Protein 3RD2 (pdb70)

Structure (mmCIF, N/CA/C/O backbone):
data_3RD2
#
_entry.id   3RD2
#
_cell.length_a   32.521
_cell.length_b   32.446
_cell.length_c   32.925
_cell.angle_alpha   90.000
_cell.angle_beta   96.650
_cell.angle_gamma   90.000
#
_symmetry.space_group_name_H-M   'P 1 21 1'
#
loop_
_entity.id
_entity.type
_entity.pdbx_description
1 polymer 'NFATC2-interacting protein'
2 water water
#
loop_
_atom_site.group_PDB
_atom_site.id
_atom_site.type_symbol
_atom_site.label_atom_id
_atom_site.label_alt_id
_atom_site.label_comp_id
_atom_site.label_asym_id
_atom_site.label_entity_id
_atom_site.label_seq_id
_atom_site.pdbx_PDB_ins_code
_atom_site.Cartn_x
_atom_site.Cartn_y
_atom_site.Cartn_z
_atom_site.occupancy
_atom_site.B_iso_or_equiv
_atom_site.auth_seq_id
_atom_site.auth_comp_id
_atom_site.auth_asym_id
_atom_site.auth_atom_id
_atom_site.pdbx_PDB_model_num
ATOM 1 N N . MET A 1 1 ? 0.775 27.996 6.127 1.00 35.36 338 MET A N 1
ATOM 2 C CA . MET A 1 1 ? 2.078 27.361 5.957 1.00 33.97 338 MET A CA 1
ATOM 3 C C . MET A 1 1 ? 3.202 28.142 6.634 1.00 37.48 338 MET A C 1
ATOM 4 O O . MET A 1 1 ? 4.114 27.555 7.222 1.00 34.43 338 MET A O 1
ATOM 9 N N . HIS A 1 2 ? 3.151 29.466 6.536 1.00 29.17 339 HIS A N 1
ATOM 10 C CA . HIS A 1 2 ? 4.242 30.283 7.061 1.00 31.11 339 HIS A CA 1
ATOM 11 C C . HIS A 1 2 ? 3.763 31.529 7.804 1.00 18.59 339 HIS A C 1
ATOM 12 O O . HIS A 1 2 ? 4.448 32.546 7.810 1.00 31.04 339 HIS A O 1
ATOM 14 N N . HIS A 1 3 ? 2.596 31.447 8.436 1.00 24.16 340 HIS A N 1
ATOM 15 C CA . HIS A 1 3 ? 2.084 32.580 9.203 1.00 23.77 340 HIS A CA 1
ATOM 16 C C . HIS A 1 3 ? 3.098 32.976 10.274 1.00 24.62 340 HIS A C 1
ATOM 17 O O . HIS A 1 3 ? 3.807 32.124 10.811 1.00 22.02 340 HIS A O 1
ATOM 24 N N . HIS A 1 4 ? 3.154 34.269 10.585 1.00 19.65 341 HIS A N 1
ATOM 25 C CA . HIS A 1 4 ? 4.206 34.819 11.432 1.00 17.66 341 HIS A CA 1
ATOM 26 C C . HIS A 1 4 ? 4.227 34.327 12.881 1.00 20.08 341 HIS A C 1
ATOM 27 O O . HIS A 1 4 ? 5.202 34.547 13.587 1.00 22.33 341 HIS A O 1
ATOM 34 N N . HIS A 1 5 ? 3.166 33.665 13.328 1.00 18.07 342 HIS A N 1
ATOM 35 C CA . HIS A 1 5 ? 3.116 33.238 14.722 1.00 19.03 342 HIS A CA 1
ATOM 36 C C . HIS A 1 5 ? 3.931 31.973 14.975 1.00 20.33 342 HIS A C 1
ATOM 37 O O . HIS A 1 5 ? 4.324 31.712 16.111 1.00 18.66 342 HIS A O 1
ATOM 44 N N . HIS A 1 6 ? 4.193 31.200 13.922 1.00 15.83 343 HIS A N 1
ATOM 45 C CA . HIS A 1 6 ? 4.850 29.901 14.080 1.00 15.24 343 HIS A CA 1
ATOM 46 C C . HIS A 1 6 ? 6.258 29.982 14.656 1.00 17.90 343 HIS A C 1
ATOM 47 O O . HIS A 1 6 ? 7.088 30.776 14.205 1.00 21.08 343 HIS A O 1
ATOM 54 N N . HIS A 1 7 ? 6.517 29.116 15.630 1.00 15.29 344 HIS A N 1
ATOM 55 C CA . HIS A 1 7 ? 7.838 28.906 16.206 1.00 16.14 344 HIS A CA 1
ATOM 56 C C . HIS A 1 7 ? 8.796 28.463 15.104 1.00 19.00 344 HIS A C 1
ATOM 57 O O . HIS A 1 7 ? 8.497 27.534 14.354 1.00 17.27 344 HIS A O 1
ATOM 64 N N . SER A 1 8 ? 9.956 29.103 15.014 1.00 19.64 345 SER A N 1
ATOM 65 C CA . SER A 1 8 ? 10.850 28.851 13.882 1.00 21.18 345 SER A CA 1
ATOM 66 C C . SER A 1 8 ? 11.492 27.452 13.834 1.00 22.81 345 SER A C 1
ATOM 67 O O . SER A 1 8 ? 12.099 27.086 12.821 1.00 37.48 345 SER A O 1
ATOM 70 N N . GLN A 1 9 ? 11.349 26.668 14.899 1.00 24.81 346 GLN A N 1
ATOM 71 C CA . GLN A 1 9 ? 11.946 25.330 14.959 1.00 22.69 346 GLN A CA 1
ATOM 72 C C . GLN A 1 9 ? 10.934 24.188 14.804 1.00 30.21 346 GLN A C 1
ATOM 73 O O . GLN A 1 9 ? 11.238 23.023 15.093 1.00 27.58 346 GLN A O 1
ATOM 79 N N . GLN A 1 10 ? 9.725 24.514 14.367 1.00 16.60 347 GLN A N 1
ATOM 80 C CA . GLN A 1 10 ? 8.773 23.475 14.023 1.00 15.99 347 GLN A CA 1
ATOM 81 C C . GLN A 1 10 ? 8.558 23.497 12.521 1.00 14.26 347 GLN A C 1
ATOM 82 O O . GLN A 1 10 ? 8.777 24.523 11.869 1.00 17.54 347 GLN A O 1
ATOM 88 N N . LEU A 1 11 ? 8.165 22.353 11.969 1.00 12.08 348 LEU A N 1
ATOM 89 C CA . LEU A 1 11 ? 7.893 22.257 10.539 1.00 12.01 348 LEU A CA 1
ATOM 90 C C . LEU A 1 11 ? 6.383 22.179 10.341 1.00 14.90 348 LEU A C 1
ATOM 91 O O . LEU A 1 11 ? 5.707 21.457 11.065 1.00 15.40 348 LEU A O 1
ATOM 96 N N . GLN A 1 12 ? 5.851 22.956 9.40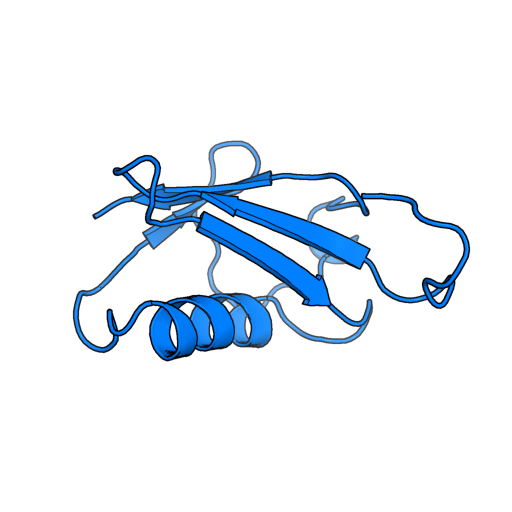0 1.00 10.92 349 GLN A N 1
ATOM 97 C CA . GLN A 1 12 ? 4.447 22.847 9.027 1.00 13.79 349 GLN A CA 1
ATOM 98 C C . GLN A 1 12 ? 4.379 21.879 7.879 1.00 11.85 349 GLN A C 1
ATOM 99 O O . GLN A 1 12 ? 5.062 22.068 6.884 1.00 11.32 349 GLN A O 1
ATOM 105 N N . LEU A 1 13 ? 3.579 20.832 8.023 1.00 12.44 350 LEU A N 1
ATOM 106 C CA . LEU A 1 13 ? 3.457 19.841 6.967 1.00 9.42 350 LEU A CA 1
ATOM 107 C C . LEU A 1 13 ? 1.999 19.585 6.628 1.00 13.41 350 LEU A C 1
ATOM 108 O O . LEU A 1 13 ? 1.136 19.535 7.512 1.00 15.00 350 LEU A O 1
ATOM 113 N N . ARG A 1 14 ? 1.715 19.432 5.341 1.00 10.12 351 ARG A N 1
ATOM 114 C CA . ARG A 1 14 ? 0.377 19.076 4.925 1.00 12.12 351 ARG A CA 1
ATOM 115 C C . ARG A 1 14 ? 0.319 17.574 4.742 1.00 10.06 351 ARG A C 1
ATOM 116 O O . ARG A 1 14 ? 1.176 16.992 4.092 1.00 11.47 351 ARG A O 1
ATOM 124 N N . VAL A 1 15 ? -0.695 16.958 5.334 1.00 7.44 352 VAL A N 1
ATOM 125 C CA . VAL A 1 15 ? -0.896 15.525 5.212 1.00 9.44 352 VAL A CA 1
ATOM 126 C C . VAL A 1 15 ? -2.221 15.364 4.488 1.00 11.35 352 VAL A C 1
ATOM 127 O O . VAL A 1 15 ? -3.252 15.827 4.969 1.00 11.80 352 VAL A O 1
ATOM 131 N N . GLN A 1 16 ? -2.185 14.742 3.311 1.00 9.40 353 GLN A N 1
ATOM 132 C CA . GLN A 1 16 ? -3.346 14.722 2.432 1.00 9.64 353 GLN A CA 1
ATOM 133 C C . GLN A 1 16 ? -3.718 13.302 2.048 1.00 7.12 353 GLN A C 1
ATOM 134 O O . GLN A 1 16 ? -2.902 12.589 1.470 1.00 10.75 353 GLN A O 1
ATOM 140 N N . GLY A 1 17 ? -4.956 12.919 2.362 1.00 7.76 354 GLY A N 1
ATOM 141 C CA . GLY A 1 17 ? -5.474 11.608 2.015 1.00 10.02 354 GLY A CA 1
ATOM 142 C C . GLY A 1 17 ? -6.274 11.590 0.728 1.00 10.02 354 GLY A C 1
ATOM 143 O O . GLY A 1 17 ? -6.255 12.553 -0.046 1.00 12.41 354 GLY A O 1
ATOM 144 N N . LYS A 1 18 ? -6.997 10.494 0.509 1.00 9.40 355 LYS A N 1
ATOM 145 C CA . LYS A 1 18 ? -7.677 10.289 -0.770 1.00 12.52 355 LYS A CA 1
ATOM 146 C C . LYS A 1 18 ? -8.878 11.209 -1.048 1.00 15.37 355 LYS A C 1
ATOM 147 O O . LYS A 1 18 ? -9.229 11.422 -2.202 1.00 21.55 355 LYS A O 1
ATOM 153 N N . GLU A 1 19 ? -9.509 11.742 0.000 1.00 13.52 356 GLU A N 1
ATOM 154 C CA . GLU A 1 19 ? -10.630 12.677 -0.155 1.00 17.70 356 GLU A CA 1
ATOM 155 C C . GLU A 1 19 ? -10.203 14.101 0.194 1.00 18.52 356 GLU A C 1
ATOM 156 O O . GLU A 1 19 ? -9.316 14.289 1.019 1.00 13.38 356 GLU A O 1
ATOM 162 N N . LYS A 1 20 ? -10.855 15.103 -0.398 1.00 15.27 357 LYS A N 1
ATOM 163 C CA . LYS A 1 20 ? -10.507 16.499 -0.119 1.00 15.38 357 LYS A CA 1
ATOM 164 C C . LYS A 1 20 ? -10.579 16.817 1.362 1.00 19.64 357 LYS A C 1
ATOM 165 O O . LYS A 1 20 ? -9.794 17.613 1.870 1.00 20.70 357 LYS A O 1
ATOM 171 N N . HIS A 1 21 ? -11.546 16.212 2.048 1.00 12.28 358 HIS A N 1
ATOM 172 C CA . HIS A 1 21 ? -11.761 16.497 3.461 1.00 13.51 358 HIS A CA 1
ATOM 173 C C . HIS A 1 21 ? -10.846 15.690 4.377 1.00 13.05 358 HIS A C 1
ATOM 174 O O . HIS A 1 21 ? -10.848 15.888 5.597 1.00 16.22 358 HIS A O 1
ATOM 181 N N . GLN A 1 22 ? -10.096 14.754 3.802 1.00 11.40 359 GLN A N 1
ATOM 182 C CA . GLN A 1 22 ? -9.107 14.011 4.575 1.00 11.27 359 GLN A CA 1
ATOM 183 C C . GLN A 1 22 ? -7.798 14.741 4.438 1.00 10.56 359 GLN A C 1
ATOM 184 O O . GLN A 1 22 ? -6.961 14.408 3.600 1.00 13.33 359 GLN A O 1
ATOM 190 N N . THR A 1 23 ? -7.652 15.785 5.241 1.00 11.64 360 THR A N 1
ATOM 191 C CA . THR A 1 23 ? -6.469 16.626 5.171 1.00 12.81 360 THR A CA 1
ATOM 192 C C . THR A 1 23 ? -6.189 17.257 6.525 1.00 15.22 360 THR A C 1
ATOM 193 O O . THR A 1 23 ? -7.094 17.442 7.336 1.00 17.48 360 THR A O 1
ATOM 197 N N . LEU A 1 24 ? -4.927 17.582 6.771 1.00 10.12 361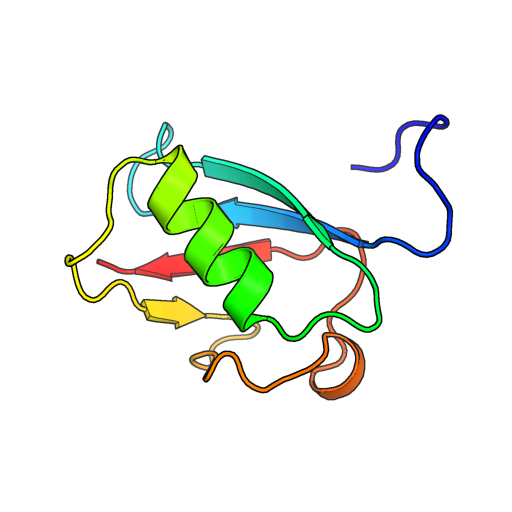 LEU A N 1
ATOM 198 C CA . LEU A 1 24 ? -4.553 18.188 8.033 1.00 12.54 361 LEU A CA 1
ATOM 199 C C . LEU A 1 24 ? -3.227 18.891 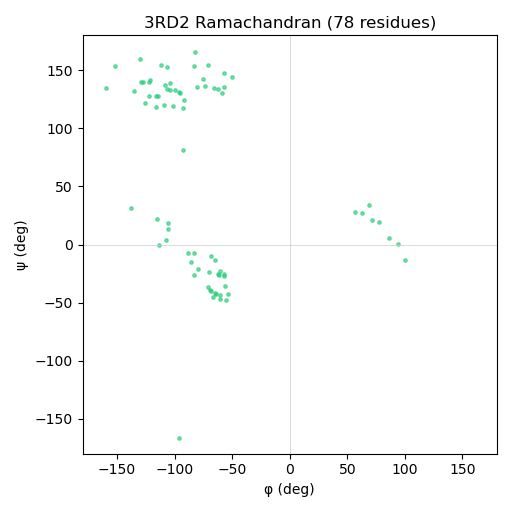7.860 1.00 12.06 361 LEU A C 1
ATOM 200 O O . LEU A 1 24 ? -2.305 18.347 7.248 1.00 16.34 361 LEU A O 1
ATOM 205 N N . GLU A 1 25 ? -3.132 20.110 8.368 1.00 11.19 362 GLU A N 1
ATOM 206 C CA . GLU A 1 25 ? -1.840 20.761 8.485 1.00 12.49 362 GLU A CA 1
ATOM 207 C C . GLU A 1 25 ? -1.290 20.462 9.880 1.00 18.39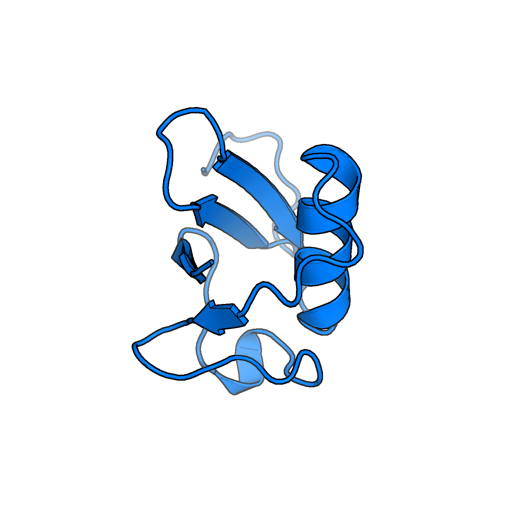 362 GLU A C 1
ATOM 208 O O . GLU A 1 25 ? -1.904 20.822 10.892 1.00 21.13 362 GLU A O 1
ATOM 214 N N . VAL A 1 26 ? -0.157 19.768 9.927 1.00 13.05 363 VAL A N 1
ATOM 215 C CA . VAL A 1 26 ? 0.445 19.324 11.187 1.00 11.10 363 VAL A CA 1
ATOM 216 C C . VAL A 1 26 ? 1.708 20.116 11.496 1.00 19.01 363 VAL A C 1
ATOM 217 O O . VAL A 1 26 ? 2.536 20.355 10.618 1.00 15.44 363 VAL A O 1
ATOM 221 N N . SER A 1 27 ? 1.867 20.521 12.751 1.00 15.46 364 SER A N 1
ATOM 222 C CA . SER A 1 27 ? 3.092 21.185 13.172 1.00 15.39 364 SER A CA 1
ATOM 223 C C . SER A 1 27 ? 3.955 20.173 13.897 1.00 18.49 364 SER A C 1
ATOM 224 O O . SER A 1 27 ? 3.547 19.617 14.911 1.00 20.29 364 SER A O 1
ATOM 227 N N . LEU A 1 28 ? 5.141 19.924 13.361 1.00 11.36 365 LEU A N 1
ATOM 228 C CA . 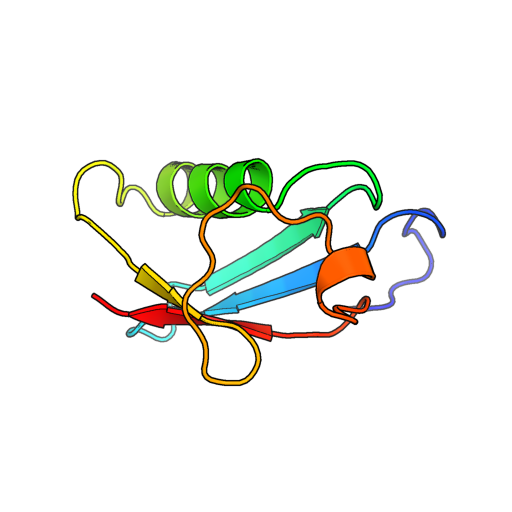LEU A 1 28 ? 5.977 18.845 13.858 1.00 14.15 365 LEU A CA 1
ATOM 229 C C . LEU A 1 28 ? 7.340 19.351 14.306 1.00 15.19 365 LEU A C 1
ATOM 230 O O . LEU A 1 28 ? 8.035 20.045 13.563 1.00 13.14 365 LEU A O 1
ATOM 235 N N . SER A 1 29 ? 7.731 19.018 15.529 1.00 15.44 366 SER A N 1
ATOM 236 C CA A SER A 1 29 ? 9.068 19.348 16.003 0.66 15.55 366 SER A CA 1
ATOM 237 C CA B SER A 1 29 ? 9.065 19.369 15.992 0.34 15.60 366 SER A CA 1
ATOM 238 C C . SER A 1 29 ? 10.127 18.672 15.142 1.00 14.75 366 SER A C 1
ATOM 239 O O . SER A 1 29 ? 9.951 17.534 14.721 1.00 14.60 366 SER A O 1
ATOM 244 N N . ARG A 1 30 ? 11.229 19.373 14.885 1.00 16.99 367 ARG A N 1
ATOM 245 C CA . ARG A 1 30 ? 12.332 18.812 14.106 1.00 13.48 367 ARG A CA 1
ATOM 246 C C . ARG A 1 30 ? 12.854 17.521 14.722 1.00 17.89 367 ARG A C 1
ATOM 247 O O . ARG A 1 30 ? 13.439 16.687 14.035 1.00 18.17 367 ARG A O 1
ATOM 255 N N . ASP A 1 31 ? 12.660 17.364 16.025 1.00 16.62 368 ASP A N 1
ATOM 256 C CA . ASP A 1 31 ? 13.193 16.199 16.708 1.00 19.40 368 ASP A CA 1
ATOM 257 C C . ASP A 1 31 ? 12.131 15.174 17.064 1.00 27.07 368 ASP A C 1
ATOM 258 O O . ASP A 1 31 ? 12.346 14.306 17.907 1.00 30.62 368 ASP A O 1
ATOM 263 N N . SER A 1 32 ? 10.990 15.271 16.394 1.00 19.77 369 SER A N 1
ATOM 264 C CA . SER A 1 32 ? 9.944 14.270 16.516 1.00 16.92 369 SER A CA 1
ATOM 265 C C . SER A 1 32 ? 10.018 13.331 15.322 1.00 15.49 369 SER A C 1
ATOM 266 O O . SER A 1 32 ? 10.130 13.783 14.176 1.00 14.84 369 SER A O 1
ATOM 269 N N . PRO A 1 33 ? 9.953 12.021 15.582 1.00 14.70 370 PRO A N 1
ATOM 270 C CA . PRO A 1 33 ? 9.939 11.067 1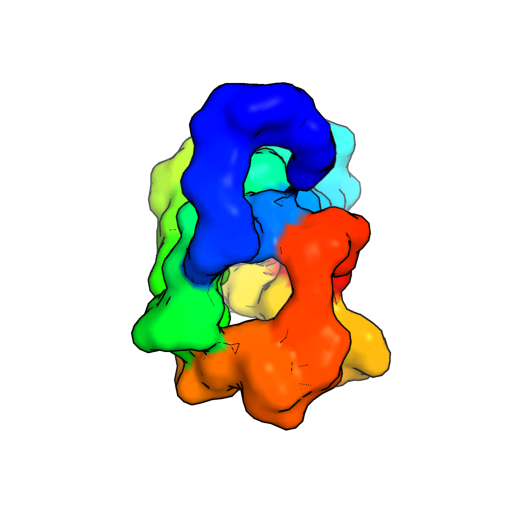4.476 1.00 11.76 370 PRO A CA 1
ATOM 271 C C . PRO A 1 33 ? 8.596 11.163 13.766 1.00 14.11 370 PRO A C 1
ATOM 272 O O . PRO A 1 33 ? 7.592 11.558 14.367 1.00 13.66 370 PRO A O 1
ATOM 276 N N . LEU A 1 34 ? 8.584 10.804 12.494 1.00 11.47 371 LEU A N 1
ATOM 277 C CA . LEU A 1 34 ? 7.384 10.960 11.689 1.00 9.61 371 LEU A CA 1
ATOM 278 C C . LEU A 1 34 ? 6.186 10.169 12.209 1.00 12.64 371 LEU A C 1
ATOM 279 O O . LEU A 1 34 ? 5.050 10.512 11.912 1.00 12.77 371 LEU A O 1
ATOM 284 N N . LYS A 1 35 ? 6.435 9.117 12.987 1.00 9.80 372 LYS A N 1
ATOM 285 C CA . LYS A 1 35 ? 5.333 8.336 13.525 1.00 13.55 372 LYS A CA 1
ATOM 286 C C . LYS A 1 35 ? 4.399 9.223 14.341 1.00 12.98 372 LYS A C 1
ATOM 287 O O . LYS A 1 35 ? 3.213 8.925 14.465 1.00 14.62 372 LYS A O 1
ATOM 293 N N . THR A 1 36 ? 4.924 10.308 14.901 1.00 11.48 373 THR A N 1
ATOM 294 C CA . THR A 1 36 ? 4.092 11.174 15.735 1.00 12.05 373 THR A CA 1
ATOM 295 C C . THR A 1 36 ? 3.069 11.906 14.870 1.00 12.85 373 THR A C 1
ATOM 296 O O . THR A 1 36 ? 1.916 12.081 15.264 1.00 12.62 373 THR A O 1
ATOM 300 N N . LEU A 1 37 ? 3.510 12.328 13.690 1.00 10.88 374 LEU A N 1
ATOM 301 C CA . LEU A 1 37 ? 2.638 12.966 12.708 1.00 9.77 374 LEU A CA 1
ATOM 302 C C . LEU A 1 37 ? 1.630 11.974 12.125 1.00 10.58 374 LEU A C 1
ATOM 303 O O . LEU A 1 37 ? 0.472 12.314 11.908 1.00 9.57 374 LEU A O 1
ATOM 308 N N . MET A 1 38 ? 2.086 10.751 11.859 1.00 9.68 375 MET A N 1
ATOM 309 C CA . MET A 1 38 ? 1.242 9.751 11.231 1.00 10.12 375 MET A CA 1
ATOM 310 C C . MET A 1 38 ? 0.119 9.371 12.200 1.00 9.92 375 MET A C 1
ATOM 311 O O . MET A 1 38 ? -1.047 9.297 11.822 1.00 12.04 375 MET A O 1
ATOM 316 N N . SER A 1 39 ? 0.472 9.158 13.461 1.00 11.60 376 SER A N 1
ATOM 317 C CA . SER A 1 39 ? -0.544 8.861 14.470 1.00 11.83 376 SER A CA 1
ATOM 318 C C . SER A 1 39 ? -1.488 10.046 14.674 1.00 10.66 376 SER A C 1
ATOM 319 O O . SER A 1 39 ? -2.704 9.875 14.811 1.00 13.09 376 SER A O 1
ATOM 322 N N . HIS A 1 40 ? -0.926 11.245 14.703 1.00 11.81 377 HIS A N 1
ATOM 323 C CA . HIS A 1 40 ? -1.718 12.460 14.853 1.00 11.38 377 HIS A CA 1
ATOM 324 C C . HIS A 1 40 ? -2.795 12.531 13.772 1.00 13.26 377 HIS A C 1
ATOM 325 O O . HIS A 1 40 ? -3.966 12.778 14.051 1.00 12.01 377 HIS A O 1
ATOM 332 N N . TYR A 1 41 ? -2.394 12.285 12.531 1.00 10.70 378 TYR A N 1
ATOM 333 C CA . TYR A 1 41 ? -3.338 12.313 11.426 1.00 12.43 378 TYR A CA 1
ATOM 334 C C . TYR A 1 41 ? -4.437 11.277 11.599 1.00 10.06 378 TYR A C 1
ATOM 335 O O . TYR A 1 41 ? -5.617 11.580 11.422 1.00 11.67 378 TYR A O 1
ATOM 344 N N . GLU A 1 42 ? -4.048 10.050 11.942 1.00 9.76 379 GLU A N 1
ATOM 345 C CA . GLU A 1 42 ? -5.020 8.975 12.118 1.00 9.75 379 GLU A CA 1
ATOM 346 C C . GLU A 1 42 ? -6.002 9.324 13.220 1.00 12.47 379 GLU A C 1
ATOM 347 O O . GLU A 1 42 ? -7.215 9.118 13.086 1.00 12.29 379 GLU A O 1
ATOM 353 N N . GLU A 1 43 ? -5.465 9.865 14.308 1.00 10.92 380 GLU A N 1
ATOM 354 C CA . GLU A 1 43 ? -6.270 10.259 15.461 1.00 11.89 380 GLU A CA 1
ATOM 355 C C . GLU A 1 43 ? -7.260 11.389 15.157 1.00 14.97 380 GLU A C 1
ATOM 356 O O . GLU A 1 43 ? -8.408 11.342 15.590 1.00 14.48 380 GLU A O 1
ATOM 362 N N . ALA A 1 44 ? -6.812 12.398 14.415 1.00 11.53 381 ALA A N 1
ATOM 363 C CA . ALA A 1 44 ? -7.662 13.537 14.070 1.00 11.11 381 ALA A CA 1
ATOM 364 C C . ALA A 1 44 ? -8.753 13.178 13.056 1.00 13.48 381 ALA A C 1
ATOM 365 O O . ALA A 1 44 ? -9.885 13.686 13.130 1.00 12.64 381 ALA A O 1
ATOM 367 N N . MET A 1 45 ? -8.408 12.306 12.115 1.00 12.44 382 MET A N 1
ATOM 368 C CA . MET A 1 45 ? -9.307 11.953 11.020 1.00 13.84 382 MET A CA 1
ATOM 369 C C . MET A 1 45 ? -10.228 10.797 11.376 1.00 11.50 382 MET A C 1
ATOM 370 O O . MET A 1 45 ? -11.128 10.463 10.611 1.00 13.63 382 MET A O 1
ATOM 375 N N . GLY A 1 46 ? -9.999 10.175 12.528 1.00 11.87 383 GLY A N 1
ATOM 376 C CA . GLY A 1 46 ? -10.775 9.010 12.912 1.00 12.35 383 GLY A CA 1
ATOM 377 C C . GLY A 1 46 ? -10.495 7.779 12.058 1.00 14.82 383 GLY A C 1
ATOM 378 O O . GLY A 1 46 ? -11.394 6.973 11.811 1.00 15.05 383 GLY A O 1
ATOM 379 N N . LEU A 1 47 ? -9.251 7.619 11.612 1.00 11.00 384 LEU A N 1
ATOM 380 C CA . LEU A 1 47 ? -8.912 6.537 10.686 1.00 11.22 384 LEU A CA 1
ATOM 381 C C . LEU A 1 47 ? -7.947 5.514 11.280 1.00 16.81 384 LEU A C 1
ATOM 382 O O . LEU A 1 47 ? -7.260 4.799 10.553 1.00 16.86 384 LEU A O 1
ATOM 387 N N . SER A 1 48 ? -7.889 5.450 12.602 1.00 14.29 385 SER A N 1
ATOM 388 C CA A SER A 1 48 ? -7.042 4.471 13.265 0.68 18.37 385 SER A CA 1
ATOM 389 C CA B SER A 1 48 ? -7.060 4.464 13.285 0.32 18.41 385 SER A CA 1
ATOM 390 C C . SER A 1 48 ? -7.496 3.056 12.901 1.00 20.75 385 SER A C 1
ATOM 391 O O . SER A 1 48 ? -8.690 2.794 12.741 1.00 29.07 385 SER A O 1
ATOM 396 N N . GLY A 1 49 ? -6.537 2.151 12.763 1.00 22.38 386 GLY A N 1
ATOM 397 C CA . GLY A 1 49 ? -6.834 0.766 12.435 1.00 25.25 386 GLY A CA 1
ATOM 398 C C . GLY A 1 49 ? -7.180 0.507 10.975 1.00 24.78 386 GLY A C 1
ATOM 399 O O . GLY A 1 49 ? -7.769 -0.521 10.654 1.00 25.54 386 GLY A O 1
ATOM 400 N N . ARG A 1 50 ? -6.813 1.426 10.086 1.00 23.02 387 ARG A N 1
ATOM 401 C CA . ARG A 1 50 ? -7.091 1.246 8.656 1.00 22.46 387 ARG A CA 1
ATOM 402 C C . ARG A 1 50 ? -5.851 0.928 7.806 1.00 29.64 387 ARG A C 1
ATOM 403 O O . ARG A 1 50 ? -5.940 0.817 6.583 1.00 24.65 387 ARG A O 1
ATOM 411 N N . LYS A 1 51 ? -4.699 0.775 8.452 1.00 25.05 388 LYS A N 1
ATOM 412 C CA . LYS A 1 51 ? -3.476 0.402 7.739 1.00 23.53 388 LYS A CA 1
ATOM 413 C C . LYS A 1 51 ? -3.044 1.445 6.709 1.00 27.58 388 LYS A C 1
ATOM 414 O O . LYS A 1 51 ? -2.393 1.108 5.725 1.00 29.23 388 LYS A O 1
ATOM 420 N N . LEU A 1 52 ? -3.407 2.703 6.930 1.00 22.00 389 LEU A N 1
ATOM 421 C CA . LEU A 1 52 ? -2.978 3.779 6.038 1.00 17.47 389 LEU A CA 1
ATOM 422 C C . LEU A 1 52 ? -1.467 3.731 5.807 1.00 18.24 389 LEU A C 1
ATOM 423 O O . LEU A 1 52 ? -0.710 3.378 6.715 1.00 18.30 389 LEU A O 1
ATOM 428 N N . SER A 1 53 ? -1.033 4.072 4.592 1.00 13.21 390 SER A N 1
ATOM 429 C CA . SER A 1 53 ? 0.392 4.164 4.261 1.00 14.41 390 SER A CA 1
ATOM 430 C C . SER A 1 53 ? 0.744 5.599 3.894 1.00 14.12 390 SER A C 1
ATOM 431 O O . SER A 1 53 ? 0.082 6.210 3.057 1.00 16.01 390 SER A O 1
ATOM 434 N N . PHE A 1 54 ? 1.772 6.142 4.534 1.00 10.41 391 PHE A N 1
ATOM 435 C CA . PHE A 1 54 ? 2.141 7.539 4.338 1.00 7.27 391 PHE A CA 1
ATOM 436 C C . PHE A 1 54 ? 3.380 7.611 3.462 1.00 10.99 391 PHE A C 1
ATOM 437 O O . PHE A 1 54 ? 4.360 6.898 3.708 1.00 13.63 391 PHE A O 1
ATOM 445 N N . PHE A 1 55 ? 3.343 8.479 2.454 1.00 10.49 392 PHE A N 1
ATOM 446 C CA . PHE A 1 55 ? 4.439 8.584 1.493 1.00 8.35 392 PHE A CA 1
ATOM 447 C C . PHE A 1 55 ? 5.038 9.982 1.456 1.00 9.46 392 PHE A C 1
ATOM 448 O O . PHE A 1 55 ? 4.326 10.992 1.537 1.00 12.44 392 PHE A O 1
ATOM 456 N N . PHE A 1 56 ? 6.355 10.036 1.312 1.00 10.71 393 PHE A N 1
ATOM 457 C CA . PHE A 1 56 ? 7.045 11.294 1.087 1.00 10.39 393 PHE A CA 1
ATOM 458 C C . PHE A 1 56 ? 8.061 11.073 -0.017 1.00 13.16 393 PHE A C 1
ATOM 459 O O . PHE A 1 56 ? 8.806 10.098 0.018 1.00 16.50 393 PHE A O 1
ATOM 467 N N . ASP A 1 57 ? 8.083 11.974 -0.989 1.00 16.61 394 ASP A N 1
ATOM 468 C CA . ASP A 1 57 ? 9.047 11.877 -2.083 1.00 20.93 394 ASP A CA 1
ATOM 469 C C . ASP A 1 57 ? 8.962 10.546 -2.822 1.00 21.17 394 ASP A C 1
ATOM 470 O O . ASP A 1 57 ? 9.958 10.078 -3.377 1.00 25.70 394 ASP A O 1
ATOM 475 N N . GLY A 1 58 ? 7.779 9.936 -2.813 1.00 17.63 395 GLY A N 1
ATOM 476 C CA . GLY A 1 58 ? 7.544 8.700 -3.545 1.00 20.00 395 GLY A CA 1
ATOM 477 C C . GLY A 1 58 ? 7.899 7.423 -2.794 1.00 19.26 395 GLY A C 1
ATOM 478 O O . GLY A 1 58 ? 7.838 6.333 -3.360 1.00 17.95 395 GLY A O 1
ATOM 479 N N . THR A 1 59 ? 8.268 7.551 -1.522 1.00 17.18 396 THR A N 1
ATOM 480 C CA . THR A 1 59 ? 8.686 6.398 -0.720 1.00 17.67 396 THR A CA 1
ATOM 481 C C . THR A 1 59 ? 7.909 6.331 0.589 1.00 13.82 396 THR A C 1
ATOM 482 O O . THR A 1 59 ? 7.656 7.356 1.218 1.00 15.04 396 THR A O 1
ATOM 486 N N . LYS A 1 60 ? 7.531 5.121 0.992 1.00 14.69 397 LYS A N 1
ATOM 487 C CA . LYS A 1 60 ? 6.752 4.921 2.210 1.00 12.77 397 LYS A CA 1
ATOM 488 C C . LYS A 1 60 ? 7.537 5.291 3.466 1.00 16.61 397 LYS A C 1
ATOM 489 O O . LYS A 1 60 ? 8.702 4.930 3.614 1.00 16.15 397 LYS A O 1
ATOM 495 N N . LEU A 1 61 ? 6.886 6.020 4.368 1.00 10.75 398 LEU A N 1
ATOM 496 C CA . LEU A 1 61 ? 7.485 6.367 5.651 1.00 9.54 398 LEU A CA 1
ATOM 497 C C . LEU A 1 61 ? 7.367 5.196 6.630 1.00 12.57 398 LEU A C 1
ATOM 498 O O . LEU A 1 61 ? 6.306 4.575 6.745 1.00 12.66 398 LEU A O 1
ATOM 503 N N . SER A 1 62 ? 8.450 4.900 7.341 1.00 13.38 399 SER A N 1
ATOM 504 C CA . SER A 1 62 ? 8.409 3.887 8.384 1.00 12.99 399 SER A CA 1
ATOM 505 C C . SER A 1 62 ? 7.880 4.483 9.678 1.00 15.26 399 SER A C 1
ATOM 506 O O . SER A 1 62 ? 7.321 3.772 10.510 1.00 15.88 399 SER A O 1
ATOM 509 N N . GLY A 1 63 ? 8.062 5.790 9.850 1.00 12.41 400 GLY A N 1
ATOM 510 C CA . GLY A 1 63 ? 7.645 6.463 11.070 1.00 11.50 400 GLY A CA 1
ATOM 511 C C . GLY A 1 63 ? 8.838 6.667 11.985 1.00 10.35 400 GLY A C 1
ATOM 512 O O . GLY A 1 63 ? 8.783 7.427 12.938 1.00 14.21 400 GLY A O 1
ATOM 513 N N . ARG A 1 64 ? 9.937 5.996 11.672 1.00 13.57 401 ARG A N 1
ATOM 514 C CA . ARG A 1 64 ? 11.124 6.081 12.515 1.00 17.78 401 ARG A CA 1
ATOM 515 C C . ARG A 1 64 ? 11.999 7.280 12.146 1.00 15.09 401 ARG A C 1
ATOM 516 O O . ARG A 1 64 ? 12.877 7.691 12.909 1.00 16.24 401 ARG A O 1
ATOM 524 N N . GLU A 1 65 ? 11.738 7.857 10.980 1.00 11.81 402 GLU A N 1
ATOM 525 C CA . GLU A 1 65 ? 12.570 8.939 10.458 1.00 13.97 402 GLU A CA 1
ATOM 526 C C . GLU A 1 65 ? 12.317 10.262 11.162 1.00 11.11 402 GLU A C 1
ATOM 527 O O . GLU A 1 65 ? 11.177 10.580 11.485 1.00 13.49 402 GLU A O 1
ATOM 533 N N . LEU A 1 66 ? 13.377 11.043 11.383 1.00 11.01 403 LEU A N 1
ATOM 534 C CA . LEU A 1 66 ? 13.214 12.467 11.641 1.00 12.50 403 LEU A CA 1
ATOM 535 C C . LEU A 1 66 ? 13.095 13.148 10.282 1.00 12.05 403 LEU A C 1
ATOM 536 O O . LEU A 1 66 ? 13.587 12.631 9.286 1.00 12.30 403 LEU A O 1
ATOM 541 N N . PRO A 1 67 ? 12.421 14.304 10.227 1.00 12.76 404 PRO A N 1
ATOM 542 C CA . PRO A 1 67 ? 12.313 14.988 8.937 1.00 13.29 404 PRO A CA 1
ATOM 543 C C . PRO A 1 67 ? 13.680 15.211 8.283 1.00 12.18 404 PRO A C 1
ATOM 544 O O . PRO A 1 67 ? 13.801 14.998 7.075 1.00 12.78 404 PRO A O 1
ATOM 548 N N . ALA A 1 68 ? 14.688 15.613 9.055 1.00 11.09 405 ALA A N 1
ATOM 549 C CA . ALA A 1 68 ? 16.015 15.857 8.476 1.00 12.23 405 ALA A CA 1
ATOM 550 C C . ALA A 1 68 ? 16.627 14.611 7.840 1.00 12.79 405 ALA A C 1
ATOM 551 O O . ALA A 1 68 ? 17.462 14.724 6.939 1.00 14.47 405 ALA A O 1
ATOM 553 N N . ASP A 1 69 ? 16.233 13.427 8.305 1.00 13.40 406 ASP A N 1
ATOM 554 C CA . ASP A 1 69 ? 16.757 12.182 7.739 1.00 8.79 406 ASP A CA 1
ATOM 555 C C . ASP A 1 69 ? 16.381 12.041 6.268 1.00 13.49 406 ASP A C 1
ATOM 556 O O . ASP A 1 69 ? 17.050 11.334 5.514 1.00 12.84 406 ASP A O 1
ATOM 561 N N . LEU A 1 70 ? 15.287 12.689 5.876 1.00 9.67 407 LEU A N 1
ATOM 562 C CA . LEU A 1 70 ? 14.717 12.541 4.543 1.00 11.12 407 LEU A CA 1
ATOM 563 C C . LEU A 1 70 ? 14.823 13.824 3.733 1.00 11.72 407 LEU A C 1
ATOM 564 O O . LEU A 1 70 ? 14.363 13.885 2.589 1.00 12.94 407 LEU A O 1
ATOM 569 N N . GLY A 1 71 ? 15.391 14.868 4.328 1.00 12.76 408 GLY A N 1
ATOM 570 C CA . GLY A 1 71 ? 15.414 16.163 3.674 1.00 14.22 408 GLY A CA 1
ATOM 571 C C . GLY A 1 71 ? 14.035 16.797 3.648 1.00 14.22 408 GLY A C 1
ATOM 572 O O . GLY A 1 71 ? 13.750 17.679 2.839 1.00 14.41 408 GLY A O 1
ATOM 573 N N . MET A 1 72 ? 13.171 16.336 4.545 1.00 14.40 409 MET A N 1
ATOM 574 C CA . MET A 1 72 ? 11.835 16.903 4.675 1.00 12.90 409 MET A CA 1
ATOM 575 C C . MET A 1 72 ? 11.907 18.272 5.345 1.00 14.00 409 MET A C 1
ATOM 576 O O . MET A 1 72 ? 12.616 18.442 6.345 1.00 16.40 409 MET A O 1
ATOM 581 N N . GLU A 1 73 ? 11.149 19.229 4.803 1.00 11.01 410 GLU A N 1
ATOM 582 C CA . GLU A 1 73 ? 11.232 20.641 5.179 1.00 13.50 410 GLU A CA 1
ATOM 583 C C . GLU A 1 73 ? 9.863 21.229 5.485 1.00 14.79 410 GLU A C 1
ATOM 584 O O . GLU A 1 73 ? 8.849 20.703 5.052 1.00 11.17 410 GLU A O 1
ATOM 590 N N . SER A 1 74 ? 9.830 22.342 6.216 1.00 14.01 411 SER A N 1
ATOM 591 C CA . SER A 1 74 ? 8.561 23.004 6.445 1.00 11.16 411 SER A CA 1
ATOM 592 C C . SER A 1 74 ? 7.955 23.337 5.079 1.00 12.81 411 SER A C 1
ATOM 593 O O . SER A 1 74 ? 8.661 23.799 4.174 1.00 13.03 411 SER A O 1
ATOM 596 N N . GLY A 1 75 ? 6.662 23.076 4.918 1.00 11.00 412 GLY A N 1
ATOM 597 C CA . GLY A 1 75 ? 6.003 23.318 3.647 1.00 9.30 412 GLY A CA 1
ATOM 598 C C . GLY A 1 75 ? 5.926 22.126 2.714 1.00 10.54 412 GLY A C 1
ATOM 599 O O . GLY A 1 75 ? 5.401 22.234 1.605 1.00 11.58 412 GLY A O 1
ATOM 600 N N . ASP A 1 76 ? 6.450 20.984 3.150 1.00 8.03 413 ASP A N 1
ATOM 601 C CA . ASP A 1 76 ? 6.363 19.752 2.371 1.00 10.11 413 ASP A CA 1
ATOM 602 C C . ASP A 1 76 ? 5.029 19.054 2.566 1.00 12.22 413 ASP A C 1
ATOM 603 O O . ASP A 1 76 ? 4.276 19.382 3.489 1.00 11.82 413 ASP A O 1
ATOM 608 N N . LEU A 1 77 ? 4.728 18.103 1.685 1.00 10.31 414 LEU A N 1
ATOM 609 C CA . LEU A 1 77 ? 3.467 17.381 1.749 1.00 12.58 414 LEU A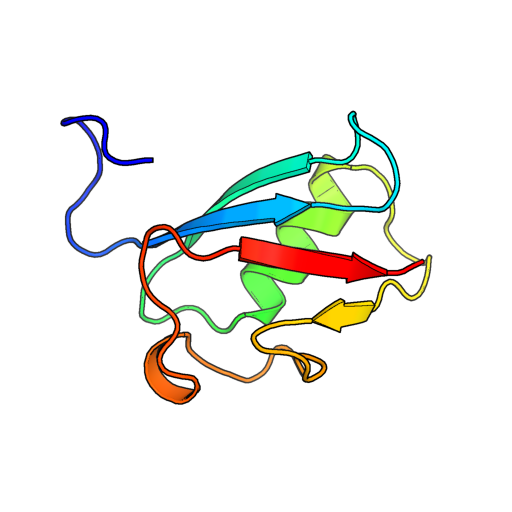 CA 1
ATOM 610 C C . LEU A 1 77 ? 3.700 15.880 1.869 1.00 11.86 414 LEU A C 1
ATOM 611 O O . LEU A 1 77 ? 4.604 15.315 1.249 1.00 11.70 414 LEU A O 1
ATOM 616 N N . ILE A 1 78 ? 2.876 15.251 2.695 1.00 8.40 415 ILE A N 1
ATOM 617 C CA . ILE A 1 78 ? 2.916 13.811 2.887 1.00 10.00 415 ILE A CA 1
ATOM 618 C C . ILE A 1 78 ? 1.601 13.275 2.359 1.00 11.83 415 ILE A C 1
ATOM 619 O O . ILE A 1 78 ? 0.543 13.770 2.737 1.00 10.61 415 ILE A O 1
ATOM 624 N N . GLU A 1 79 ? 1.674 12.288 1.467 1.00 10.19 416 GLU A N 1
ATOM 625 C CA . GLU A 1 79 ? 0.487 11.718 0.825 1.00 10.09 416 GLU A CA 1
ATOM 626 C C . GLU A 1 79 ? 0.082 10.468 1.607 1.00 11.48 416 GLU A C 1
ATOM 627 O O . GLU A 1 79 ? 0.925 9.634 1.894 1.00 13.17 416 GLU A O 1
ATOM 633 N N . VAL A 1 80 ? -1.196 10.345 1.951 1.00 9.68 417 VAL A N 1
ATOM 634 C CA . VAL A 1 80 ? -1.687 9.175 2.680 1.00 10.16 417 VAL A CA 1
ATOM 635 C C . VAL A 1 80 ? -2.538 8.331 1.748 1.00 12.05 417 VAL A C 1
ATOM 636 O O . VAL A 1 80 ? -3.536 8.808 1.220 1.00 11.67 417 VAL A O 1
ATOM 640 N N . TRP A 1 81 ? -2.131 7.082 1.542 1.00 10.97 418 TRP A N 1
ATOM 641 C CA . TRP A 1 81 ? -2.861 6.168 0.669 1.00 10.35 418 TRP A CA 1
ATOM 642 C C . TRP A 1 81 ? -3.658 5.156 1.474 1.00 13.04 418 TRP A C 1
ATOM 643 O O . TRP A 1 81 ? -3.166 4.629 2.472 1.00 13.61 418 TRP A O 1
ATOM 654 N N . GLY A 1 82 ? -4.882 4.881 1.027 1.00 12.46 419 GLY A N 1
ATOM 655 C CA . GLY A 1 82 ? -5.739 3.915 1.690 1.00 11.57 419 GLY A CA 1
ATOM 656 C C . GLY A 1 82 ? -6.971 4.530 2.322 1.00 14.36 419 GLY A C 1
ATOM 657 O O . GLY A 1 82 ? -7.806 3.810 2.880 1.00 19.24 419 GLY A O 1
#

Nearest PDB structures (foldseek):
  3rd2-assembly1_A  TM=1.012E+00  e=6.243E-17  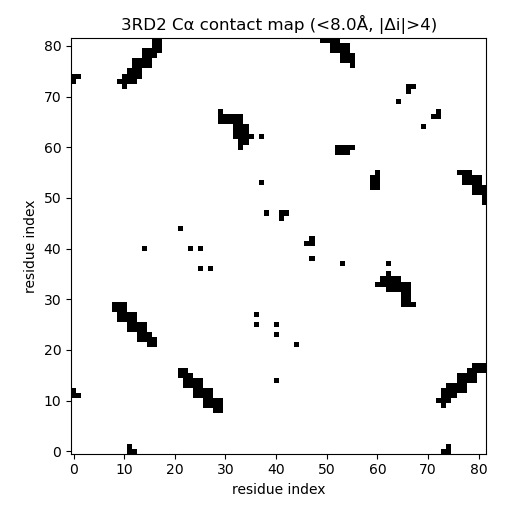Homo sapiens
  3a4r-assembly1_A  TM=9.648E-01  e=4.149E-13  Mus musculus
  3a4s-assembly3_C  TM=9.823E-01  e=4.630E-12  Mus musculus
  2jxx-assembly1_A  TM=9.306E-01  e=9.072E-13  Homo sapiens
  2eke-assembly2_D  TM=9.194E-01  e=4.457E-07  Saccharomyces cerevisiae

Solvent-accessible surface area: 5271 Å² total; per-residue (Å²): 146,91,105,166,126,56,120,95,99,76,6,8,1,90,0,53,11,134,78,189,135,31,39,41,72,8,57,8,41,105,116,26,39,0,104,60,1,24,50,93,1,38,124,57,54,64,24,74,81,110,186,14,24,3,59,15,122,70,93,111,6,57,0,183,28,55,2,88,99,66,50,7,114,58,32,39,74,0,82,6,153,49

Foldseek 3Di:
DCPPVDDPQWAWEWEEEDDPVLIDTDTGGLPAFQLVVVVVSCVVNVNPPVPKWKDFPRDTGPSRDRCVNVVHGRPGYIYIYD

GO terms:
  GO:0005515 protein binding (F, IPI)

Organism: Homo sapiens (NCBI:txid9606)

Sequence (82 aa):
MHHHHHHSQQLQLRVQGKEKHQTLEVSLSSRDSPLKTLMSHYEEAMGLSSGRKLSFFFDGTKLSGRELPADLGMESGDLIEVWG

CATH classification: 3.10.20.90

InterPro domains:
  IPR000626 Ubiquitin-like domain [PS50053] (348-417)
  IPR000626 Ubiquitin-like domain [SM00213] (265-335)
  IPR000626 Ubiquitin-like domain [SM00213] (346-417)
  IPR022617 Rad60/SUMO-like domain [PF11976] (349-417)
  IPR029071 Ubiquitin-like domain superfamily [SSF54236] (256-334)
  IPR029071 Ubiquitin-like domain superfamily [SSF54236] (338-418)
  IPR052324 NFATC2-Interacting & DNA Repair [PTHR47187] (59-419)

Secondary structure (DSSP, 8-state):
---TTS-TTEEEEEEE-SSTTSEEEEEEETTS-HHHHHHHHHHHHT-TTS--EEEETTEE--S---HHHHT--TT-EEEEE-

B-factor: mean 18.95, std 8.13, range [7.12, 50.2]

Radius of gyration: 12.0 Å; Cα contacts (8 Å, |Δi|>4): 140; chains: 1; bounding box: 28×34×20 Å